Protein AF-A0A7S1PQV9-F1 (afdb_monomer)

Nearest PDB structures (foldseek):
  4cof-assembly1_E  TM=5.639E-01  e=8.996E+00  Homo sapiens

Solvent-accessible surface area (backbone atoms only — not comparable to full-atom values): 10850 Å² total; per-residue (Å²): 135,73,69,70,65,58,56,56,55,54,56,51,54,55,50,58,61,61,68,65,60,70,85,65,77,94,77,84,73,89,74,68,57,70,67,54,58,78,68,57,80,73,77,88,71,91,73,84,94,75,84,83,81,82,56,81,80,89,72,95,61,47,73,59,48,55,49,50,49,54,50,50,39,54,47,48,38,63,78,55,64,48,92,65,59,63,70,44,57,28,40,40,41,86,74,45,50,75,66,29,29,64,67,56,36,92,83,12,21,69,39,63,70,48,94,56,51,42,70,68,44,69,47,75,47,65,54,79,36,88,54,104,58,77,78,60,36,59,33,32,38,41,65,45,82,35,80,28,72,67,47,54,49,52,54,52,53,54,50,51,54,51,53,49,49,52,52,48,49,49,54,68,66,72,74,112

Structure (mmCIF, N/CA/C/O backbone):
data_AF-A0A7S1PQV9-F1
#
_entry.id   AF-A0A7S1PQV9-F1
#
loop_
_atom_site.group_PDB
_atom_site.id
_atom_site.type_symbol
_atom_site.label_atom_id
_atom_site.label_alt_id
_atom_site.label_comp_id
_atom_site.label_asym_id
_atom_site.label_entity_id
_atom_site.label_seq_id
_atom_site.pdbx_PDB_ins_code
_atom_site.Cartn_x
_atom_site.Cartn_y
_atom_site.Cartn_z
_atom_site.occupancy
_atom_site.B_iso_or_equiv
_atom_site.auth_seq_id
_atom_site.auth_comp_id
_atom_site.auth_asym_id
_atom_site.auth_atom_id
_atom_site.pdbx_PDB_model_num
ATOM 1 N N . MET A 1 1 ? -45.048 -11.861 36.824 1.00 49.72 1 MET A N 1
ATOM 2 C CA . MET A 1 1 ? -44.784 -12.258 35.421 1.00 49.72 1 MET A CA 1
ATOM 3 C C . MET A 1 1 ? -44.229 -11.138 34.495 1.00 49.72 1 MET A C 1
ATOM 5 O O . MET A 1 1 ? -44.436 -11.247 33.296 1.00 49.72 1 MET A O 1
ATOM 9 N N . PRO A 1 2 ? -43.464 -10.105 34.936 1.00 55.47 2 PRO A N 1
ATOM 10 C CA . PRO A 1 2 ? -42.903 -9.103 34.003 1.00 55.47 2 PRO A CA 1
ATOM 11 C C . PRO A 1 2 ? -41.515 -9.453 33.419 1.00 55.47 2 PRO A C 1
ATOM 13 O O . PRO A 1 2 ? -40.992 -8.710 32.594 1.00 55.47 2 PRO A O 1
ATOM 16 N N . VAL A 1 3 ? -40.899 -10.564 33.834 1.00 53.00 3 VAL A N 1
ATOM 17 C CA . VAL A 1 3 ? -39.484 -10.859 33.529 1.00 53.00 3 VAL A CA 1
ATOM 18 C C . VAL A 1 3 ? -39.271 -11.316 32.075 1.00 53.00 3 VAL A C 1
ATOM 20 O O . VAL A 1 3 ? -38.259 -10.974 31.473 1.00 53.00 3 VAL A O 1
ATOM 23 N N . LEU A 1 4 ? -40.249 -11.997 31.458 1.00 54.34 4 LEU A N 1
ATOM 24 C CA . LEU A 1 4 ? -40.125 -12.477 30.071 1.00 54.34 4 LEU A CA 1
ATOM 25 C C . LEU A 1 4 ? -40.164 -11.354 29.015 1.00 54.34 4 LEU A C 1
ATOM 27 O O . LEU A 1 4 ? -39.562 -11.495 27.957 1.00 54.34 4 LEU A O 1
ATOM 31 N N . SER A 1 5 ? -40.825 -10.225 29.297 1.00 57.25 5 SER A N 1
ATOM 32 C CA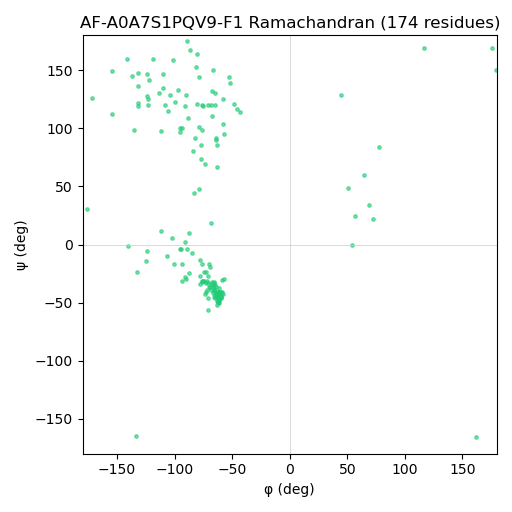 . SER A 1 5 ? -40.959 -9.115 28.334 1.00 57.25 5 SER A CA 1
ATOM 33 C C . SER A 1 5 ? -39.655 -8.314 28.171 1.00 57.25 5 SER A C 1
ATOM 35 O O . SER A 1 5 ? -39.329 -7.844 27.082 1.00 57.25 5 SER A O 1
ATOM 37 N N . ARG A 1 6 ? -38.839 -8.224 29.231 1.00 57.41 6 ARG A N 1
ATOM 38 C CA . ARG A 1 6 ? -37.575 -7.465 29.209 1.00 57.41 6 ARG A CA 1
ATOM 39 C C . ARG A 1 6 ? -36.445 -8.186 28.469 1.00 57.41 6 ARG A C 1
ATOM 41 O O . ARG A 1 6 ? -35.629 -7.531 27.825 1.00 57.41 6 ARG A O 1
ATOM 48 N N . ALA A 1 7 ? -36.428 -9.520 28.506 1.00 56.25 7 ALA A N 1
ATOM 49 C CA . ALA A 1 7 ? -35.435 -10.321 27.790 1.00 56.25 7 ALA A CA 1
ATOM 50 C C . ALA A 1 7 ? -35.578 -10.195 26.259 1.00 56.25 7 ALA A C 1
ATOM 52 O O . ALA A 1 7 ? -34.577 -10.080 25.552 1.00 56.25 7 ALA A O 1
ATOM 53 N N . ALA A 1 8 ? -36.814 -10.126 25.751 1.00 59.81 8 ALA A N 1
ATOM 54 C CA . ALA A 1 8 ? -37.084 -9.970 24.320 1.00 59.81 8 ALA A CA 1
ATOM 55 C C . ALA A 1 8 ? -36.631 -8.601 23.769 1.00 59.81 8 ALA A C 1
ATOM 57 O O . ALA A 1 8 ? -36.122 -8.523 22.652 1.00 59.81 8 ALA A O 1
ATOM 58 N N . ALA A 1 9 ? -36.736 -7.530 24.566 1.00 59.12 9 ALA A N 1
ATOM 59 C CA . ALA A 1 9 ? -36.300 -6.191 24.162 1.00 59.12 9 ALA A CA 1
ATOM 60 C C . ALA A 1 9 ? -34.766 -6.065 24.045 1.00 59.12 9 ALA A C 1
ATOM 62 O O . ALA A 1 9 ? -34.271 -5.412 23.126 1.00 59.12 9 ALA A O 1
ATOM 63 N N . CYS A 1 10 ? -34.000 -6.733 24.919 1.00 57.38 10 CYS A N 1
ATOM 64 C CA . CYS A 1 10 ? -32.533 -6.765 24.818 1.00 57.38 10 CYS A CA 1
ATOM 65 C C . CYS A 1 10 ? -32.052 -7.555 23.593 1.00 57.38 10 CYS A C 1
ATOM 67 O O . CYS A 1 10 ? -31.116 -7.134 22.916 1.00 57.38 10 CYS A O 1
ATOM 69 N N . LEU A 1 11 ? -32.716 -8.672 23.275 1.00 59.56 11 LEU A N 1
ATOM 70 C CA . LEU A 1 11 ? -32.408 -9.487 22.094 1.00 59.56 11 LEU A CA 1
ATOM 71 C C . LEU A 1 11 ? -32.693 -8.752 20.774 1.00 59.56 11 LEU A C 1
ATOM 73 O O . LEU A 1 11 ? -31.951 -8.938 19.808 1.00 59.56 11 LEU A O 1
ATOM 77 N N . ALA A 1 12 ? -33.710 -7.884 20.737 1.00 58.66 12 ALA A N 1
ATOM 78 C CA . ALA A 1 12 ? -34.003 -7.042 19.575 1.00 58.66 12 ALA A CA 1
ATOM 79 C C . ALA A 1 12 ? -32.963 -5.918 19.383 1.00 58.66 12 ALA A C 1
ATOM 81 O O . ALA A 1 12 ? -32.536 -5.659 18.258 1.00 58.66 12 ALA A O 1
ATOM 82 N N . ALA A 1 13 ? -32.485 -5.300 20.471 1.00 55.44 13 ALA A N 1
ATOM 83 C CA . ALA A 1 13 ? -31.419 -4.295 20.404 1.00 55.44 13 ALA A CA 1
ATOM 84 C C . ALA A 1 13 ? -30.072 -4.899 19.954 1.00 55.44 13 ALA A C 1
ATOM 86 O O . ALA A 1 13 ? -29.343 -4.275 19.181 1.00 55.44 13 ALA A O 1
ATOM 87 N N . LEU A 1 14 ? -29.778 -6.139 20.367 1.00 55.09 14 LEU A N 1
ATOM 88 C CA . LEU A 1 14 ? -28.586 -6.873 19.932 1.00 55.09 14 LEU A CA 1
ATOM 89 C C . LEU A 1 14 ? -28.617 -7.192 18.423 1.00 55.09 14 LEU A C 1
ATOM 91 O O . LEU A 1 14 ? -27.586 -7.123 17.758 1.00 55.09 14 LEU A O 1
ATOM 95 N N . HIS A 1 15 ? -29.801 -7.470 17.864 1.00 55.09 15 HIS A N 1
ATOM 96 C CA . HIS A 1 15 ? -29.969 -7.702 16.425 1.00 55.09 15 HIS A CA 1
ATOM 97 C C . HIS A 1 15 ? -29.847 -6.419 15.586 1.00 55.09 15 HIS A C 1
ATOM 99 O O . HIS A 1 15 ? -29.299 -6.474 14.488 1.00 55.09 15 HIS A O 1
ATOM 105 N N . CYS A 1 16 ? -30.264 -5.252 16.097 1.00 49.81 16 CYS A N 1
ATOM 106 C CA . CYS A 1 16 ? -30.041 -3.977 15.396 1.00 49.81 16 CYS A CA 1
ATOM 107 C C . CYS A 1 16 ? -28.558 -3.573 15.348 1.00 49.81 16 CYS A C 1
ATOM 109 O O . CYS A 1 16 ? -28.114 -3.015 14.348 1.00 49.81 16 CYS A O 1
ATOM 111 N N . ALA A 1 17 ? -27.773 -3.887 16.384 1.00 51.72 17 ALA A N 1
ATOM 112 C CA . ALA A 1 17 ? -26.328 -3.643 16.373 1.00 51.72 17 ALA A CA 1
ATOM 113 C C . ALA A 1 17 ? -25.573 -4.602 15.429 1.00 51.72 17 ALA A C 1
ATOM 115 O O . ALA A 1 17 ? -24.587 -4.203 14.816 1.00 51.72 17 ALA A O 1
ATOM 116 N N . ALA A 1 18 ? -26.062 -5.836 15.257 1.00 50.38 18 ALA A N 1
ATOM 117 C CA . ALA A 1 18 ? -25.509 -6.799 14.301 1.00 50.38 18 ALA A CA 1
ATOM 118 C C . ALA A 1 18 ? -25.863 -6.478 12.833 1.00 50.38 18 ALA A C 1
ATOM 120 O O . ALA A 1 18 ? -25.132 -6.867 11.925 1.00 50.38 18 ALA A O 1
ATOM 121 N N . ALA A 1 19 ? -26.950 -5.738 12.581 1.00 47.66 19 ALA A N 1
ATOM 122 C CA . ALA A 1 19 ? -27.318 -5.292 11.234 1.00 47.66 19 ALA A CA 1
ATOM 123 C C . ALA A 1 19 ? -26.454 -4.122 10.727 1.00 47.66 19 ALA A C 1
ATOM 125 O O . ALA A 1 19 ? -26.375 -3.904 9.519 1.00 47.66 19 ALA A O 1
ATOM 126 N N . LEU A 1 20 ? -25.733 -3.423 11.615 1.00 44.44 20 LEU A N 1
ATOM 127 C CA . LEU A 1 20 ? -24.646 -2.518 11.233 1.00 44.44 20 LEU A CA 1
ATOM 128 C C . LEU A 1 20 ? -23.337 -3.299 11.027 1.00 44.44 20 LEU A C 1
ATOM 130 O O . LEU A 1 20 ? -22.260 -2.891 11.463 1.00 44.44 20 LEU A O 1
ATOM 134 N N . HIS A 1 21 ? -23.416 -4.437 10.336 1.00 48.44 21 HIS A N 1
ATOM 135 C CA . HIS A 1 21 ? -22.262 -4.963 9.631 1.00 48.44 21 HIS A CA 1
ATOM 136 C C . HIS A 1 21 ? -21.906 -3.954 8.541 1.00 48.44 21 HIS A C 1
ATOM 138 O O . HIS A 1 21 ? -22.372 -4.023 7.406 1.00 48.44 21 HIS A O 1
ATOM 144 N N . VAL A 1 22 ? -21.039 -3.005 8.903 1.00 45.69 22 VAL A N 1
ATOM 145 C CA . VAL A 1 22 ? -20.074 -2.451 7.963 1.00 45.69 22 VAL A CA 1
ATOM 146 C C . VAL A 1 22 ? -19.535 -3.657 7.199 1.00 45.69 22 VAL A C 1
ATOM 148 O O . VAL A 1 22 ? -18.932 -4.545 7.805 1.00 45.69 22 VAL A O 1
ATOM 151 N N . GLN A 1 23 ? -19.813 -3.728 5.897 1.00 45.78 23 GLN A N 1
ATOM 152 C CA . GLN A 1 23 ? -19.164 -4.643 4.961 1.00 45.78 23 GLN A CA 1
ATOM 153 C C . GLN A 1 23 ? -17.668 -4.294 4.903 1.00 45.78 23 GLN A C 1
ATOM 155 O O . GLN A 1 23 ? -17.151 -3.818 3.899 1.00 45.78 23 GLN A O 1
ATOM 160 N N . VAL A 1 24 ? -16.946 -4.499 6.002 1.00 46.91 24 VAL A N 1
ATOM 161 C CA . VAL A 1 24 ? -15.508 -4.697 5.959 1.00 46.91 24 VAL A CA 1
ATOM 162 C C . VAL A 1 24 ? -15.371 -6.141 5.522 1.00 46.91 24 VAL A C 1
ATOM 164 O O . VAL A 1 24 ? -15.632 -7.050 6.305 1.00 46.91 24 VAL A O 1
ATOM 167 N N . ALA A 1 25 ? -15.070 -6.353 4.242 1.00 38.06 25 ALA A N 1
ATOM 168 C CA . ALA A 1 25 ? -14.805 -7.679 3.705 1.00 38.06 25 ALA A CA 1
ATOM 169 C C . ALA A 1 25 ? -13.842 -8.429 4.658 1.00 38.06 25 ALA A C 1
ATOM 171 O O . ALA A 1 25 ? -12.713 -7.966 4.854 1.00 38.06 25 ALA A O 1
ATOM 172 N N . PRO A 1 26 ? -14.259 -9.549 5.283 1.00 41.84 26 PRO A N 1
ATOM 173 C CA . PRO A 1 26 ? -13.488 -10.248 6.316 1.00 41.84 26 PRO A CA 1
ATOM 174 C C . PRO A 1 26 ? -12.370 -11.113 5.707 1.00 41.84 26 PRO A C 1
ATOM 176 O O . PRO A 1 26 ? -12.244 -12.292 6.020 1.00 41.84 26 PRO A O 1
ATOM 179 N N . GLY A 1 27 ? -11.584 -10.547 4.785 1.00 42.75 27 GLY A N 1
ATOM 180 C CA . GLY A 1 27 ? -10.716 -11.330 3.904 1.00 42.75 27 GLY A CA 1
ATOM 181 C C . GLY A 1 27 ? -9.230 -10.983 3.885 1.00 42.75 27 GLY A C 1
ATOM 182 O O . GLY A 1 27 ? -8.479 -11.781 3.340 1.00 42.75 27 GLY A O 1
ATOM 183 N N . MET A 1 28 ? -8.764 -9.841 4.418 1.00 45.97 28 MET A N 1
ATOM 184 C CA . MET A 1 28 ? -7.364 -9.432 4.159 1.00 45.97 28 MET A CA 1
ATOM 185 C C . MET A 1 28 ? -6.554 -8.811 5.308 1.00 45.97 28 MET A C 1
ATOM 187 O O . MET A 1 28 ? -5.381 -8.533 5.090 1.00 45.97 28 MET A O 1
ATOM 191 N N . PHE A 1 29 ? -7.084 -8.606 6.522 1.00 49.00 29 PHE A N 1
ATOM 192 C CA . PHE A 1 29 ? -6.347 -7.809 7.529 1.00 49.00 29 PHE A CA 1
ATOM 193 C C . PHE A 1 29 ? -6.044 -8.455 8.890 1.00 49.00 29 PHE A C 1
ATOM 195 O O . PHE A 1 29 ? -5.318 -7.851 9.677 1.00 49.00 29 PHE A O 1
ATOM 202 N N . THR A 1 30 ? -6.523 -9.661 9.208 1.00 46.38 30 THR A N 1
ATOM 203 C CA . THR A 1 30 ? -6.554 -10.111 10.619 1.00 46.38 30 THR A CA 1
ATOM 204 C C . THR A 1 30 ? -5.480 -11.101 11.068 1.00 46.38 30 THR A C 1
ATOM 206 O O . THR A 1 30 ? -5.536 -11.522 12.220 1.00 46.38 30 THR A O 1
ATOM 209 N N . SER A 1 31 ? -4.480 -11.471 10.258 1.00 47.09 31 SER A N 1
ATOM 210 C CA . SER A 1 31 ? -3.515 -12.498 10.716 1.00 47.09 31 SER A CA 1
ATOM 211 C C . SER A 1 31 ? -2.031 -12.192 10.519 1.00 47.09 31 SER A C 1
ATOM 213 O O . SER A 1 31 ? -1.233 -12.676 11.314 1.00 47.09 31 SER A O 1
ATOM 215 N N . GLU A 1 32 ? -1.626 -11.334 9.577 1.00 46.03 32 GLU A N 1
ATOM 216 C CA . GLU A 1 32 ? -0.192 -11.027 9.392 1.00 46.03 32 GLU A CA 1
ATOM 217 C C . GLU A 1 32 ? 0.272 -9.705 10.024 1.00 46.03 32 GLU A C 1
ATOM 219 O O . GLU A 1 32 ? 1.469 -9.515 10.263 1.00 46.03 32 GLU A O 1
ATOM 224 N N . LEU A 1 33 ? -0.646 -8.792 10.364 1.00 48.00 33 LEU A N 1
ATOM 225 C CA . LEU A 1 33 ? -0.262 -7.481 10.899 1.00 48.00 33 LEU A CA 1
ATOM 226 C C . LEU A 1 33 ? 0.155 -7.537 12.381 1.00 48.00 33 LEU A C 1
ATOM 228 O O . LEU A 1 33 ? 1.076 -6.833 12.795 1.00 48.00 33 LEU A O 1
ATOM 232 N N . ALA A 1 34 ? -0.472 -8.412 13.174 1.00 49.84 34 ALA A N 1
ATOM 233 C CA . ALA A 1 34 ? -0.168 -8.548 14.601 1.00 49.84 34 ALA A CA 1
ATOM 234 C C . ALA A 1 34 ? 1.237 -9.128 14.852 1.00 49.84 34 ALA A C 1
ATOM 236 O O . ALA A 1 34 ? 1.902 -8.741 15.813 1.00 49.84 34 ALA A O 1
ATOM 237 N N . LEU A 1 35 ? 1.725 -10.003 13.964 1.00 44.94 35 LEU A N 1
ATOM 238 C CA . LEU A 1 35 ? 3.039 -10.630 14.122 1.00 44.94 35 LEU A CA 1
ATOM 239 C C . LEU A 1 35 ? 4.197 -9.689 13.738 1.00 44.94 35 LEU A C 1
ATOM 241 O O . LEU A 1 35 ? 5.288 -9.797 14.295 1.00 44.94 35 LEU A O 1
ATOM 245 N N . ASN A 1 36 ? 3.965 -8.724 12.840 1.00 47.00 36 ASN A N 1
ATOM 246 C CA . ASN A 1 36 ? 5.002 -7.778 12.408 1.00 47.00 36 ASN A CA 1
ATOM 247 C C . ASN A 1 36 ? 5.109 -6.527 13.303 1.00 47.00 36 ASN A C 1
ATOM 249 O O . ASN A 1 36 ? 6.195 -5.956 13.423 1.00 47.00 36 ASN A O 1
ATOM 253 N N . LEU A 1 37 ? 4.038 -6.138 14.006 1.00 49.75 37 LEU A N 1
ATOM 254 C CA . LEU A 1 37 ? 4.071 -5.027 14.972 1.00 49.75 37 LEU A CA 1
ATOM 255 C C . LEU A 1 37 ? 4.861 -5.361 16.247 1.00 49.75 37 LEU A C 1
ATOM 257 O O . LEU A 1 37 ? 5.551 -4.495 16.775 1.00 49.75 37 LEU A O 1
ATOM 261 N N . ALA A 1 38 ? 4.851 -6.619 16.701 1.00 49.59 38 ALA A N 1
ATOM 262 C CA . ALA A 1 38 ? 5.602 -7.037 17.889 1.00 49.59 38 ALA A CA 1
ATOM 263 C C . ALA A 1 38 ? 7.132 -7.053 17.685 1.00 49.59 38 ALA A C 1
ATOM 265 O O . ALA A 1 38 ? 7.885 -7.073 18.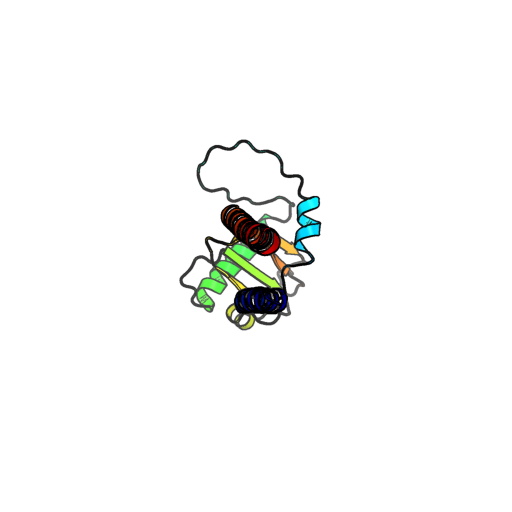659 1.00 49.59 38 ALA A O 1
ATOM 266 N N . LYS A 1 39 ? 7.611 -7.033 16.431 1.00 48.06 39 LYS A N 1
ATOM 267 C CA . LYS A 1 39 ? 9.049 -7.061 16.106 1.00 48.06 39 LYS A CA 1
ATOM 268 C C . LYS A 1 39 ? 9.600 -5.719 15.623 1.00 48.06 39 LYS A C 1
ATOM 270 O O . LYS A 1 39 ? 10.818 -5.547 15.552 1.00 48.06 39 LYS A O 1
ATOM 275 N N . ALA A 1 40 ? 8.733 -4.744 15.360 1.00 41.84 40 ALA A N 1
ATOM 276 C CA . ALA A 1 40 ? 9.136 -3.373 15.100 1.00 41.84 40 ALA A CA 1
ATOM 277 C C . ALA A 1 40 ? 9.492 -2.685 16.427 1.00 41.84 40 ALA A C 1
ATOM 279 O O . ALA A 1 40 ? 8.673 -2.017 17.052 1.00 41.84 40 ALA A O 1
ATOM 280 N N . LYS A 1 41 ? 10.744 -2.847 16.865 1.00 40.91 41 LYS A N 1
ATOM 281 C CA . LYS A 1 41 ? 11.375 -1.983 17.869 1.00 40.91 41 LYS A CA 1
ATOM 282 C C . LYS A 1 41 ? 11.317 -0.549 17.338 1.00 40.91 41 LYS A C 1
ATOM 284 O O . LYS A 1 41 ? 12.148 -0.169 16.521 1.00 40.91 41 LYS A O 1
ATOM 289 N N . VAL A 1 42 ? 10.301 0.210 17.743 1.00 44.69 42 VAL A N 1
ATOM 290 C CA . VAL A 1 42 ? 10.151 1.630 17.413 1.00 44.69 42 VAL A CA 1
ATOM 291 C C . VAL A 1 42 ? 11.279 2.373 18.134 1.00 44.69 42 VAL A C 1
ATOM 293 O O . VAL A 1 42 ? 11.274 2.404 19.367 1.00 44.69 42 VAL A O 1
ATOM 296 N N . PRO A 1 43 ? 12.286 2.932 17.438 1.00 43.97 43 PRO A N 1
ATOM 297 C CA . PRO A 1 43 ? 13.184 3.871 18.083 1.00 43.97 43 PRO A CA 1
ATOM 298 C C . PRO A 1 43 ? 12.344 5.094 18.455 1.00 43.97 43 PRO A C 1
ATOM 300 O O . PRO A 1 43 ? 11.712 5.708 17.598 1.00 43.97 43 PRO A O 1
ATOM 303 N N . ALA A 1 44 ? 12.291 5.410 19.744 1.00 43.19 44 ALA A N 1
ATOM 304 C CA . ALA A 1 44 ? 11.691 6.636 20.237 1.00 43.19 44 ALA A CA 1
ATOM 305 C C . ALA A 1 44 ? 12.501 7.823 19.697 1.00 43.19 44 ALA A C 1
ATOM 307 O O . ALA A 1 44 ? 13.508 8.218 20.278 1.00 43.19 44 ALA A O 1
ATOM 308 N N . SER A 1 45 ? 12.103 8.359 18.547 1.00 41.56 45 SER A N 1
ATOM 309 C CA . SER A 1 45 ? 12.628 9.616 18.030 1.00 41.56 45 SER A CA 1
ATOM 310 C C . SER A 1 45 ? 11.688 10.740 18.445 1.00 41.56 45 SER A C 1
ATOM 312 O O . SER A 1 45 ? 10.638 10.950 17.838 1.00 41.56 45 SER A O 1
ATOM 314 N N . THR A 1 46 ? 12.079 11.451 19.498 1.00 53.72 46 THR A N 1
ATOM 315 C CA . THR A 1 46 ? 11.647 12.819 19.793 1.00 53.72 46 THR A CA 1
ATOM 316 C C . THR A 1 46 ? 11.789 13.661 18.521 1.00 53.72 46 THR A C 1
ATOM 318 O O . THR A 1 46 ? 12.884 13.733 17.968 1.00 53.72 46 THR A O 1
ATOM 321 N N . GLY A 1 47 ? 10.706 14.262 18.021 1.00 43.41 47 GLY A N 1
ATOM 322 C CA . GLY A 1 47 ? 10.734 14.939 16.725 1.00 43.41 47 GLY A CA 1
ATOM 323 C C . GLY A 1 47 ? 9.689 16.035 16.581 1.00 43.41 47 GLY A C 1
ATOM 324 O O . GLY A 1 47 ? 8.495 15.766 16.492 1.00 43.41 47 GLY A O 1
ATOM 325 N N . ASN A 1 48 ? 10.191 17.267 16.514 1.00 44.59 48 ASN A N 1
ATOM 326 C CA . ASN A 1 48 ? 9.508 18.438 15.988 1.00 44.59 48 ASN A CA 1
ATOM 327 C C . ASN A 1 48 ? 8.969 18.172 14.575 1.00 44.59 48 ASN A C 1
ATOM 329 O O . ASN A 1 48 ? 9.606 17.513 13.755 1.00 44.59 48 ASN A O 1
ATOM 333 N N . ALA A 1 49 ? 7.804 18.744 14.288 1.00 49.84 49 ALA A N 1
ATOM 334 C CA . ALA A 1 49 ? 7.213 18.782 12.964 1.00 49.84 49 ALA A CA 1
ATOM 335 C C . ALA A 1 49 ? 8.034 19.674 12.022 1.00 49.84 49 ALA A C 1
ATOM 337 O O . ALA A 1 49 ? 8.160 20.871 12.269 1.00 49.84 49 ALA A O 1
ATOM 338 N N . SER A 1 50 ? 8.547 19.118 10.922 1.00 42.81 50 SER A N 1
ATOM 339 C CA . SER A 1 50 ? 8.615 19.786 9.610 1.00 42.81 50 SER A CA 1
ATOM 340 C C . SER A 1 50 ? 9.075 18.814 8.515 1.00 42.81 50 SER A C 1
ATOM 342 O O . SER A 1 50 ? 10.107 18.173 8.637 1.00 42.81 50 SER A O 1
ATOM 344 N N . ALA A 1 51 ? 8.254 18.742 7.464 1.00 42.19 51 ALA A N 1
ATOM 345 C CA . ALA A 1 51 ? 8.563 18.538 6.046 1.00 42.19 51 ALA A CA 1
ATOM 346 C C . ALA A 1 51 ? 9.584 17.466 5.587 1.00 42.19 51 ALA A C 1
ATOM 348 O O . ALA A 1 51 ? 10.762 17.483 5.911 1.00 42.19 51 ALA A O 1
ATOM 349 N N . ALA A 1 52 ? 9.109 16.656 4.632 1.00 42.38 52 ALA A N 1
ATOM 350 C CA . ALA A 1 52 ? 9.902 15.980 3.601 1.00 42.38 52 ALA A CA 1
ATOM 351 C C . ALA A 1 52 ? 10.924 14.938 4.083 1.00 42.38 52 ALA A C 1
ATOM 353 O O . ALA A 1 52 ? 12.104 14.993 3.756 1.00 42.38 52 ALA A O 1
ATOM 354 N N . ALA A 1 53 ? 10.446 13.900 4.765 1.00 38.94 53 ALA A N 1
ATOM 355 C CA . ALA A 1 53 ? 11.226 12.679 4.895 1.00 38.94 53 ALA A CA 1
ATOM 356 C C . ALA A 1 53 ? 11.031 11.818 3.631 1.00 38.94 53 ALA A C 1
ATOM 358 O O . ALA A 1 53 ? 10.100 11.016 3.541 1.00 38.94 53 ALA A O 1
ATOM 359 N N . MET A 1 54 ? 11.912 12.003 2.643 1.00 45.12 54 MET A N 1
ATOM 360 C CA . MET A 1 54 ? 12.273 10.926 1.720 1.00 45.12 54 MET A CA 1
ATOM 361 C C . MET A 1 54 ? 12.934 9.830 2.567 1.00 45.12 54 MET A C 1
ATOM 363 O O . MET A 1 54 ? 14.141 9.846 2.790 1.00 45.12 54 MET A O 1
ATOM 367 N N . VAL A 1 55 ? 12.135 8.933 3.148 1.00 42.50 55 VAL A N 1
ATOM 368 C CA . VAL A 1 55 ? 12.655 7.810 3.938 1.00 42.50 55 VAL A CA 1
ATOM 369 C C . VAL A 1 55 ? 13.015 6.687 2.974 1.00 42.50 55 VAL A C 1
ATOM 371 O O . VAL A 1 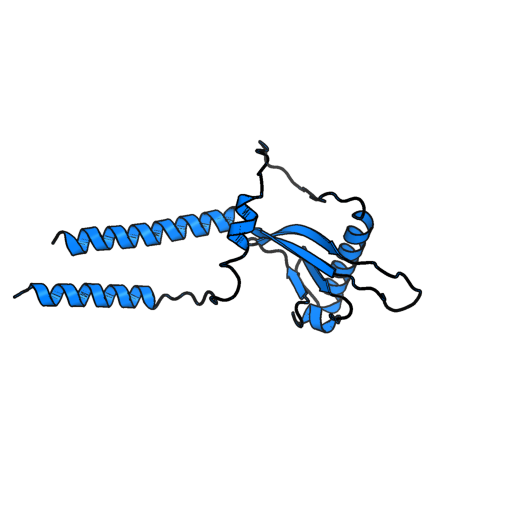55 ? 12.262 5.737 2.788 1.00 42.50 55 VAL A O 1
ATOM 374 N N . GLY A 1 56 ? 14.186 6.815 2.353 1.00 47.72 56 GLY A N 1
ATOM 375 C CA . GLY A 1 56 ? 14.925 5.663 1.853 1.00 47.72 56 GLY A CA 1
ATOM 376 C C . GLY A 1 56 ? 15.478 4.881 3.048 1.00 47.72 56 GLY A C 1
ATOM 377 O O . GLY A 1 56 ? 16.220 5.428 3.864 1.00 47.72 56 GLY A O 1
ATOM 378 N N . LYS A 1 57 ? 15.088 3.609 3.182 1.00 46.44 57 LYS A N 1
ATOM 379 C CA . LYS A 1 57 ? 15.733 2.622 4.067 1.00 46.44 57 LYS A CA 1
ATOM 380 C C . LYS A 1 57 ? 16.399 1.576 3.163 1.00 46.44 57 LYS A C 1
ATOM 382 O O . LYS A 1 57 ? 15.690 0.797 2.545 1.00 46.44 57 LYS A O 1
ATOM 387 N N . GLN A 1 58 ? 17.701 1.690 2.902 1.00 46.12 58 GLN A N 1
ATOM 388 C CA . GLN A 1 58 ? 18.838 1.120 3.647 1.00 46.12 58 GLN A CA 1
ATOM 389 C C . GLN A 1 58 ? 19.056 -0.379 3.367 1.00 46.12 58 GLN A C 1
ATOM 391 O O . GLN A 1 58 ? 18.628 -1.245 4.134 1.00 46.12 58 GLN A O 1
ATOM 396 N N . GLY A 1 59 ? 19.775 -0.657 2.275 1.00 42.72 59 GLY A N 1
ATOM 397 C CA . GLY A 1 59 ? 20.186 -1.996 1.869 1.00 42.72 59 GLY A CA 1
ATOM 398 C C . GLY A 1 59 ? 21.090 -2.099 0.630 1.00 42.72 59 GLY A C 1
ATOM 399 O O . GLY A 1 59 ? 20.994 -3.108 -0.053 1.00 42.72 59 GLY A O 1
ATOM 400 N N . SER A 1 60 ? 21.962 -1.130 0.310 1.00 44.56 60 SER A N 1
ATOM 401 C CA . SER A 1 60 ? 23.088 -1.223 -0.667 1.00 44.56 60 SER A CA 1
ATOM 402 C C . SER A 1 60 ? 22.777 -1.685 -2.113 1.00 44.56 60 SER A C 1
ATOM 404 O O . SER A 1 60 ? 23.677 -1.705 -2.949 1.00 44.56 60 SER A O 1
ATOM 406 N N . LYS A 1 61 ? 21.517 -1.989 -2.441 1.00 54.19 61 LYS A N 1
ATOM 407 C CA . LYS A 1 61 ? 20.951 -2.194 -3.790 1.00 54.19 61 LYS A CA 1
ATOM 408 C C . LYS A 1 61 ? 19.966 -1.069 -4.160 1.00 54.19 61 LYS A C 1
ATOM 410 O O . LYS A 1 61 ? 19.237 -1.172 -5.142 1.00 54.19 61 LYS A O 1
ATOM 415 N N . ASP A 1 62 ? 19.966 -0.005 -3.359 1.00 61.81 62 ASP A N 1
ATOM 416 C CA . ASP A 1 62 ? 18.872 0.960 -3.242 1.00 61.81 62 ASP A CA 1
ATOM 417 C C . ASP A 1 62 ? 18.740 1.840 -4.491 1.00 61.81 62 ASP A C 1
ATOM 419 O O . ASP A 1 62 ? 17.669 1.900 -5.077 1.00 61.81 62 ASP A O 1
ATOM 423 N N . GLY A 1 63 ? 19.839 2.390 -5.023 1.00 74.69 63 GLY A N 1
ATOM 424 C CA . GLY A 1 63 ? 19.752 3.344 -6.140 1.00 74.69 63 GLY A CA 1
ATOM 425 C C . GLY A 1 63 ? 19.074 2.797 -7.402 1.00 74.69 63 GLY A C 1
ATOM 426 O O . GLY A 1 63 ? 18.419 3.542 -8.128 1.00 74.69 63 GLY A O 1
ATOM 427 N N . PHE A 1 64 ? 19.181 1.489 -7.653 1.00 78.31 64 PHE A N 1
ATOM 428 C CA . PHE A 1 64 ? 18.477 0.869 -8.770 1.00 78.31 64 PHE A CA 1
ATOM 429 C C . PHE A 1 64 ? 16.972 0.733 -8.505 1.00 78.31 64 PHE A C 1
ATOM 431 O O . PHE A 1 64 ? 16.159 0.990 -9.389 1.00 78.31 64 PHE A O 1
ATOM 438 N N . CYS A 1 65 ? 16.593 0.325 -7.298 1.00 79.69 65 CYS A N 1
ATOM 439 C CA . CYS A 1 65 ? 15.193 0.135 -6.949 1.00 79.69 65 CYS A CA 1
ATOM 440 C C . CYS A 1 65 ? 14.455 1.474 -6.862 1.00 79.69 65 CYS A C 1
ATOM 442 O O . CYS A 1 65 ? 13.331 1.552 -7.350 1.00 79.69 65 CYS A O 1
ATOM 444 N N . ASP A 1 66 ? 15.111 2.527 -6.371 1.00 84.31 66 ASP A N 1
ATOM 445 C CA . ASP A 1 66 ? 14.605 3.903 -6.388 1.00 84.31 66 ASP A CA 1
ATOM 446 C C . ASP A 1 66 ? 14.335 4.375 -7.830 1.00 84.31 66 ASP A C 1
ATOM 448 O O . ASP A 1 66 ? 13.281 4.934 -8.143 1.00 84.31 66 ASP A O 1
ATOM 452 N N . MET A 1 67 ? 15.273 4.101 -8.746 1.00 84.44 67 MET A N 1
ATOM 453 C CA . MET A 1 67 ? 15.122 4.435 -10.164 1.00 84.44 67 MET A CA 1
ATOM 454 C C . MET A 1 67 ? 13.996 3.629 -10.824 1.00 84.44 67 MET A C 1
ATOM 456 O O . MET A 1 67 ? 13.188 4.191 -11.567 1.00 84.44 67 MET A O 1
ATOM 460 N N . ALA A 1 68 ? 13.932 2.322 -10.560 1.00 85.12 68 ALA A N 1
ATOM 461 C CA . ALA A 1 68 ? 12.899 1.444 -11.095 1.00 85.12 68 ALA A CA 1
ATOM 462 C C . ALA 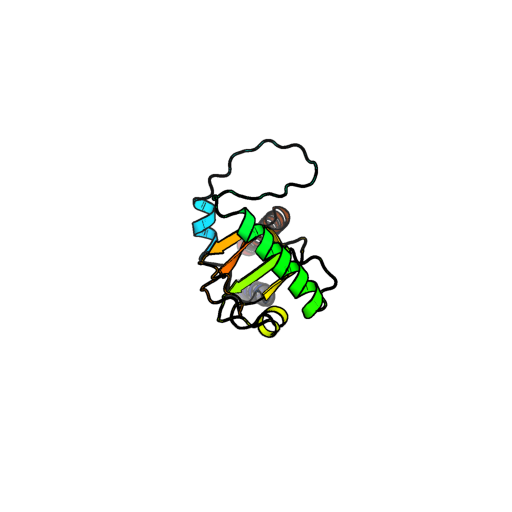A 1 68 ? 11.512 1.852 -10.590 1.00 85.12 68 ALA A C 1
ATOM 464 O O . ALA A 1 68 ? 10.570 1.920 -11.378 1.00 85.12 68 ALA A O 1
ATOM 465 N N . GLU A 1 69 ? 11.385 2.169 -9.304 1.00 86.75 69 GLU A N 1
ATOM 466 C CA . GLU A 1 69 ? 10.139 2.660 -8.727 1.00 86.75 69 GLU A CA 1
ATOM 467 C C . GLU A 1 69 ? 9.718 3.980 -9.385 1.00 86.75 69 GLU A C 1
ATOM 469 O O . GLU A 1 69 ? 8.585 4.085 -9.858 1.00 86.75 69 GLU A O 1
ATOM 474 N N . GLY A 1 70 ? 10.628 4.953 -9.506 1.00 88.56 70 GLY A N 1
ATOM 475 C CA . GLY A 1 70 ? 10.344 6.228 -10.171 1.00 88.56 70 GLY A CA 1
ATOM 476 C C . GLY A 1 70 ? 9.902 6.056 -11.628 1.00 88.56 70 GLY A C 1
ATOM 477 O O . GLY A 1 70 ? 8.942 6.694 -12.070 1.00 88.56 70 GLY A O 1
ATOM 478 N N . PHE A 1 71 ? 10.546 5.143 -12.361 1.00 89.69 71 PHE A N 1
ATOM 479 C CA . PHE A 1 71 ? 10.153 4.791 -13.726 1.00 89.69 71 PHE A CA 1
ATOM 480 C C . PHE A 1 71 ? 8.744 4.189 -13.777 1.00 89.69 71 PHE A C 1
ATOM 482 O O . PHE A 1 71 ? 7.911 4.640 -14.565 1.00 89.69 71 PHE A O 1
ATOM 489 N N . TRP A 1 72 ? 8.449 3.207 -12.922 1.00 90.44 72 TRP A N 1
ATOM 490 C CA . TRP A 1 72 ? 7.137 2.558 -12.886 1.00 90.44 72 TRP A CA 1
ATOM 491 C C . TRP A 1 72 ? 6.028 3.510 -12.442 1.00 90.44 72 TRP A C 1
ATOM 493 O O . TRP A 1 72 ? 4.956 3.499 -13.040 1.00 90.44 72 TRP A O 1
ATOM 503 N N . GLN A 1 73 ? 6.278 4.380 -11.464 1.00 92.31 73 GLN A N 1
ATOM 504 C CA . GLN A 1 73 ? 5.326 5.416 -11.058 1.00 92.31 73 GLN A CA 1
ATOM 505 C C . GLN A 1 73 ? 5.002 6.366 -12.221 1.00 92.31 73 GLN A C 1
ATOM 507 O O . GLN A 1 73 ? 3.828 6.655 -12.467 1.00 92.31 73 GLN A O 1
ATOM 512 N N . ALA A 1 74 ? 6.016 6.822 -12.966 1.00 91.25 74 ALA A N 1
ATOM 513 C CA . ALA A 1 74 ? 5.821 7.685 -14.131 1.00 91.25 74 ALA A CA 1
ATOM 514 C C . ALA A 1 74 ? 5.066 6.964 -15.258 1.00 91.25 74 ALA A C 1
ATOM 516 O O . ALA A 1 74 ? 4.128 7.525 -15.831 1.00 91.25 74 ALA A O 1
ATOM 517 N N . LYS A 1 75 ? 5.431 5.706 -15.530 1.00 90.50 75 LYS A N 1
ATOM 518 C CA . LYS A 1 75 ? 4.788 4.872 -16.547 1.00 90.50 75 LYS A CA 1
ATOM 519 C C . LYS A 1 75 ? 3.317 4.618 -16.227 1.00 90.50 75 LYS A C 1
ATOM 521 O O . LYS A 1 75 ? 2.467 4.904 -17.056 1.00 90.50 75 LYS A O 1
ATOM 526 N N . VAL A 1 76 ? 2.999 4.195 -15.005 1.00 93.62 76 VAL A N 1
ATOM 527 C CA . VAL A 1 76 ? 1.613 3.997 -14.542 1.00 93.62 76 VAL A CA 1
ATOM 528 C C . VAL A 1 76 ? 0.810 5.291 -14.615 1.00 93.62 76 VAL A C 1
ATOM 530 O O . VAL A 1 76 ? -0.343 5.277 -15.037 1.00 93.62 76 VAL A O 1
ATOM 533 N N . LYS A 1 77 ? 1.405 6.427 -14.237 1.00 94.12 77 LYS A N 1
ATOM 534 C CA . LYS A 1 77 ? 0.716 7.719 -14.313 1.00 94.12 77 LYS A CA 1
ATOM 535 C C . LYS A 1 77 ? 0.323 8.070 -15.752 1.00 94.12 77 LYS A C 1
ATOM 537 O O . LYS A 1 77 ? -0.784 8.560 -15.968 1.00 94.12 77 LYS A O 1
ATOM 542 N N . SER A 1 78 ? 1.212 7.796 -16.706 1.00 93.31 78 SER A N 1
ATOM 543 C CA . SER A 1 78 ? 0.979 8.010 -18.135 1.00 93.31 78 SER A CA 1
ATOM 544 C C . SER A 1 78 ? -0.028 7.006 -18.707 1.00 93.31 78 SER A C 1
ATOM 546 O O . SER A 1 78 ? -1.061 7.405 -19.246 1.00 93.31 78 SER A O 1
ATOM 548 N N . ASP A 1 79 ? 0.241 5.712 -18.549 1.00 93.44 79 ASP A N 1
ATOM 549 C CA . ASP A 1 79 ? -0.494 4.629 -19.210 1.00 93.44 79 ASP A CA 1
ATOM 550 C C . ASP A 1 79 ? -1.894 4.448 -18.607 1.00 93.44 79 ASP A C 1
ATOM 552 O O . ASP A 1 79 ? -2.877 4.300 -19.335 1.00 93.44 79 ASP A O 1
ATOM 556 N N . CYS A 1 80 ? -2.016 4.542 -17.279 1.00 93.25 80 CYS A N 1
ATOM 557 C CA . CYS A 1 80 ? -3.287 4.366 -16.575 1.00 93.25 80 CYS A CA 1
ATOM 558 C C . CYS A 1 80 ? -4.072 5.680 -16.387 1.00 93.25 80 CYS A C 1
ATOM 560 O O . CYS A 1 80 ? -5.135 5.658 -15.769 1.00 93.25 80 CYS A O 1
ATOM 562 N N . LYS A 1 81 ? -3.573 6.822 -16.895 1.00 94.31 81 LYS A N 1
ATOM 563 C CA . LYS A 1 81 ? -4.214 8.155 -16.804 1.00 94.31 81 LYS A CA 1
ATOM 564 C C . LYS A 1 81 ? -4.639 8.539 -15.381 1.00 94.31 81 LYS A C 1
ATOM 566 O O . LYS A 1 81 ? -5.765 8.967 -15.134 1.00 94.31 81 LYS A O 1
ATOM 571 N N . VAL A 1 82 ? -3.728 8.368 -14.429 1.00 92.50 82 VAL A N 1
ATOM 572 C CA . VAL A 1 82 ? -4.002 8.624 -13.010 1.00 92.50 82 VAL A CA 1
ATOM 573 C C . VAL A 1 82 ? -3.893 10.121 -12.716 1.00 92.50 82 VAL A C 1
ATOM 575 O O . VAL A 1 82 ? -2.827 10.711 -12.889 1.00 92.50 82 VAL A O 1
ATOM 578 N N . GLU A 1 83 ? -4.975 10.737 -12.233 1.00 89.62 83 GLU A N 1
ATOM 579 C CA . GLU A 1 83 ? -4.995 12.171 -11.888 1.00 89.62 83 GLU A CA 1
ATOM 580 C C . GLU A 1 83 ? -4.206 12.485 -10.597 1.00 89.62 83 GLU A C 1
ATOM 582 O O . GLU A 1 83 ? -3.707 13.595 -10.414 1.00 89.62 83 GLU A O 1
ATOM 587 N N . GLY A 1 84 ? -4.039 11.495 -9.714 1.00 88.25 84 GLY A N 1
ATOM 588 C CA . GLY A 1 84 ? -3.335 11.617 -8.437 1.00 88.25 84 GLY A CA 1
ATOM 589 C C . GLY A 1 84 ? -1.828 11.331 -8.478 1.00 88.25 84 GLY A C 1
ATOM 590 O O . GLY A 1 84 ? -1.247 10.901 -9.479 1.00 88.25 84 GLY A O 1
ATOM 591 N N . LYS A 1 85 ? -1.169 11.542 -7.331 1.00 89.06 85 LYS A N 1
ATOM 592 C CA . LYS A 1 85 ? 0.201 11.064 -7.111 1.00 89.06 85 LYS A CA 1
ATOM 593 C C . LYS A 1 85 ? 0.156 9.559 -6.845 1.00 89.06 85 LYS A C 1
ATOM 595 O O . LYS A 1 85 ? -0.469 9.123 -5.883 1.00 89.06 85 LYS A O 1
ATOM 600 N N . VAL A 1 86 ? 0.828 8.778 -7.685 1.00 91.00 86 VAL A N 1
ATOM 601 C CA . VAL A 1 86 ? 1.072 7.357 -7.423 1.00 91.00 86 VAL A CA 1
ATOM 602 C C . VAL A 1 86 ? 2.167 7.269 -6.366 1.00 91.00 86 VAL A C 1
ATOM 604 O O . VAL A 1 86 ? 3.259 7.794 -6.5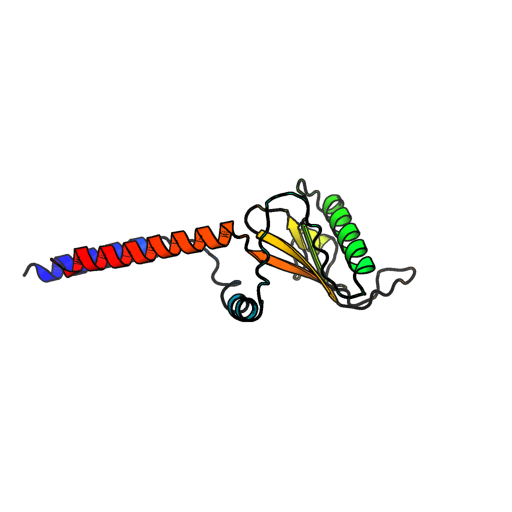69 1.00 91.00 86 VAL A O 1
ATOM 607 N N . THR A 1 87 ? 1.855 6.669 -5.221 1.00 89.12 87 THR A N 1
ATOM 608 C CA . THR A 1 87 ? 2.780 6.592 -4.081 1.00 89.12 87 THR A CA 1
ATOM 609 C C . THR A 1 87 ? 3.585 5.306 -4.098 1.00 89.12 87 THR A C 1
ATOM 611 O O . THR A 1 87 ? 4.716 5.303 -3.633 1.00 89.12 87 THR A O 1
ATOM 614 N N . CYS A 1 88 ? 3.015 4.216 -4.610 1.00 89.06 88 CYS A N 1
ATOM 615 C CA . CYS A 1 88 ? 3.735 2.959 -4.748 1.00 89.06 88 CYS A CA 1
ATOM 616 C C . CYS A 1 88 ? 3.143 2.112 -5.876 1.00 89.06 88 CYS A C 1
ATOM 618 O O . CYS A 1 88 ? 1.939 2.171 -6.143 1.00 89.06 88 CYS A O 1
ATOM 620 N N . VAL A 1 89 ? 3.992 1.321 -6.527 1.00 91.38 89 VAL A N 1
ATOM 621 C CA . VAL A 1 89 ? 3.619 0.388 -7.593 1.00 91.38 89 VAL A CA 1
ATOM 622 C C . VAL A 1 89 ? 4.084 -1.003 -7.183 1.00 91.38 89 VAL A C 1
ATOM 624 O O . VAL A 1 89 ? 5.255 -1.195 -6.863 1.00 91.38 89 VAL A O 1
ATOM 627 N N . TYR A 1 90 ? 3.165 -1.965 -7.176 1.00 91.56 90 TYR A N 1
ATOM 628 C CA . TYR A 1 90 ? 3.457 -3.360 -6.880 1.00 91.56 90 TYR A CA 1
ATOM 629 C C . TYR A 1 90 ? 3.413 -4.160 -8.181 1.00 91.56 90 TYR A C 1
ATOM 631 O O . TYR A 1 90 ? 2.381 -4.261 -8.846 1.00 91.56 90 TYR A O 1
ATOM 639 N N . VAL A 1 91 ? 4.567 -4.692 -8.574 1.00 91.31 91 VAL A N 1
ATOM 640 C CA . VAL A 1 91 ? 4.748 -5.425 -9.833 1.00 91.31 91 VAL A CA 1
ATOM 641 C C . VAL A 1 91 ? 5.592 -6.660 -9.609 1.00 91.31 91 VAL A C 1
ATOM 643 O O . VAL A 1 91 ? 6.527 -6.659 -8.811 1.00 91.31 91 VAL A O 1
ATOM 646 N N . LYS A 1 92 ? 5.267 -7.710 -10.353 1.00 90.00 92 LYS A N 1
ATOM 647 C CA . LYS A 1 92 ? 5.922 -9.009 -10.325 1.00 90.00 92 LYS A CA 1
ATOM 648 C C . LYS A 1 92 ? 6.144 -9.481 -11.757 1.00 90.00 92 LYS A C 1
ATOM 650 O O . LYS A 1 92 ? 5.240 -10.013 -12.395 1.00 90.00 92 LYS A O 1
ATOM 655 N N . PHE A 1 93 ? 7.349 -9.291 -12.269 1.00 85.06 93 PHE A N 1
ATOM 656 C CA . PHE A 1 93 ? 7.737 -9.820 -13.572 1.00 85.06 93 PHE A CA 1
ATOM 657 C C . PHE A 1 93 ? 8.074 -11.310 -13.469 1.00 85.06 93 PHE A C 1
ATOM 659 O O . PHE A 1 93 ? 8.603 -11.736 -12.439 1.00 85.06 93 PHE A O 1
ATOM 666 N N . PRO A 1 94 ? 7.746 -12.113 -14.499 1.00 85.81 94 PRO A N 1
ATOM 667 C CA . PRO A 1 94 ? 7.079 -11.753 -15.765 1.00 85.81 94 PRO A CA 1
ATOM 668 C C . PRO A 1 94 ? 5.533 -11.792 -15.716 1.00 85.81 94 PRO A C 1
ATOM 670 O O . PRO A 1 94 ? 4.881 -11.735 -16.750 1.00 85.81 94 PRO A O 1
ATOM 673 N N . GLN A 1 95 ? 4.925 -11.933 -14.535 1.00 87.12 95 GLN A N 1
ATOM 674 C CA . GLN A 1 95 ? 3.483 -12.190 -14.377 1.00 87.12 95 GLN A CA 1
ATOM 675 C C . GLN A 1 95 ? 2.585 -10.953 -14.555 1.00 87.12 95 GLN A C 1
ATOM 677 O O . GLN A 1 95 ? 1.374 -11.109 -14.680 1.00 87.12 95 GLN A O 1
ATOM 682 N N . CYS A 1 96 ? 3.157 -9.747 -14.552 1.00 88.88 96 CYS A N 1
ATOM 683 C CA . CYS A 1 96 ? 2.424 -8.488 -14.657 1.00 88.88 96 CYS A CA 1
ATOM 684 C C . CYS A 1 96 ? 2.625 -7.822 -16.020 1.00 88.88 96 CYS A C 1
ATOM 686 O O . CYS A 1 96 ? 3.746 -7.435 -16.356 1.00 88.88 96 CYS A O 1
ATOM 688 N N . SER A 1 97 ? 1.533 -7.613 -16.755 1.00 89.75 97 SER A N 1
ATOM 689 C CA . SER A 1 97 ? 1.487 -6.702 -17.907 1.00 89.75 97 SER A CA 1
ATOM 690 C C . SER A 1 97 ? 1.179 -5.260 -17.474 1.00 89.75 97 SER A C 1
ATOM 692 O O . SER A 1 97 ? 0.763 -5.017 -16.339 1.00 89.75 97 SER A O 1
ATOM 694 N N . ALA A 1 98 ? 1.366 -4.282 -18.368 1.00 87.62 98 ALA A N 1
ATOM 695 C CA . ALA A 1 98 ? 0.995 -2.890 -18.090 1.00 87.62 98 ALA A CA 1
ATOM 696 C C . ALA A 1 98 ? -0.517 -2.754 -17.831 1.00 87.62 98 ALA A C 1
ATOM 698 O O . ALA A 1 98 ? -0.943 -2.034 -16.926 1.00 87.62 98 ALA A O 1
ATOM 699 N N . GLU A 1 99 ? -1.320 -3.516 -18.571 1.00 91.62 99 GLU A N 1
ATOM 700 C CA . GLU A 1 99 ? -2.770 -3.574 -18.435 1.00 91.62 99 GLU A CA 1
ATOM 701 C C . GLU A 1 99 ? -3.186 -4.158 -17.081 1.00 91.62 99 GLU A C 1
ATOM 703 O O . GLU A 1 99 ? -4.096 -3.626 -16.439 1.00 91.62 99 GLU A O 1
ATOM 708 N N . ASP A 1 100 ? -2.498 -5.203 -16.610 1.00 92.88 100 ASP A N 1
ATOM 709 C CA . ASP A 1 100 ? -2.763 -5.794 -15.295 1.00 92.88 100 ASP A CA 1
ATOM 710 C C . ASP A 1 100 ? -2.473 -4.810 -14.163 1.00 92.88 100 ASP A C 1
ATOM 712 O O . ASP A 1 100 ? -3.217 -4.773 -13.184 1.00 92.88 100 ASP A O 1
ATOM 716 N N . ILE A 1 101 ? -1.438 -3.976 -14.307 1.00 93.19 101 ILE A N 1
ATOM 717 C CA . ILE A 1 101 ? -1.123 -2.929 -13.329 1.00 93.19 101 ILE A CA 1
ATOM 718 C C . ILE A 1 101 ? -2.246 -1.888 -13.292 1.00 93.19 101 ILE A C 1
ATOM 720 O O . ILE A 1 101 ? -2.715 -1.524 -12.214 1.00 93.19 101 ILE A O 1
ATOM 724 N N . CYS A 1 102 ? -2.721 -1.429 -14.451 1.00 93.62 102 CYS A N 1
ATOM 725 C CA . CYS A 1 102 ? -3.810 -0.453 -14.492 1.00 93.62 102 CYS A CA 1
ATOM 726 C C . CYS A 1 102 ? -5.134 -1.019 -13.956 1.00 93.62 102 CYS A C 1
ATOM 728 O O . CYS A 1 102 ? -5.932 -0.280 -13.382 1.00 93.62 102 CYS A O 1
ATOM 730 N N . GLN A 1 103 ? -5.376 -2.319 -14.141 1.00 94.44 103 GLN A N 1
ATOM 731 C CA . GLN A 1 103 ? -6.623 -2.977 -13.743 1.00 94.44 103 GLN A CA 1
ATOM 732 C C . GLN A 1 103 ? -6.561 -3.657 -12.368 1.00 94.44 103 GLN A C 1
ATOM 734 O O . GLN A 1 103 ? -7.582 -4.178 -11.917 1.00 94.44 103 GLN A O 1
ATOM 739 N N . GLY A 1 104 ? -5.406 -3.673 -11.698 1.00 91.69 104 GLY A N 1
ATOM 740 C CA . GLY A 1 104 ? -5.256 -4.326 -10.397 1.00 91.69 104 GLY A CA 1
ATOM 741 C C . GLY A 1 104 ? -5.351 -5.858 -10.458 1.00 91.69 104 GLY A C 1
ATOM 742 O O . GLY A 1 104 ? -5.936 -6.471 -9.562 1.00 91.69 104 GLY A O 1
ATOM 743 N N . ARG A 1 105 ? -4.878 -6.494 -11.537 1.00 92.00 105 ARG A N 1
ATOM 744 C CA . ARG A 1 105 ? -5.020 -7.945 -11.779 1.00 92.00 105 ARG A CA 1
ATOM 745 C C . ARG A 1 105 ? -3.742 -8.706 -11.450 1.00 92.00 105 ARG A C 1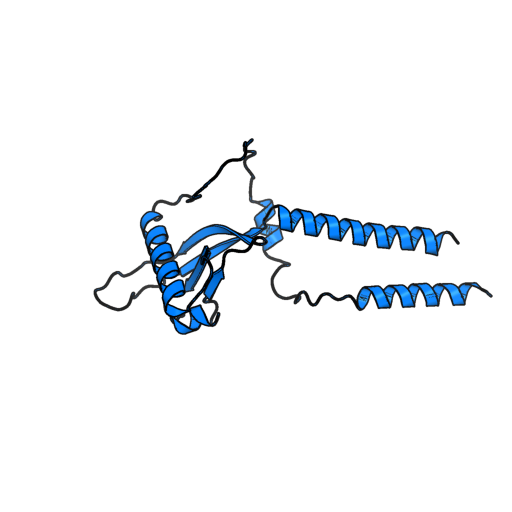
ATOM 747 O O . ARG A 1 105 ? -2.667 -8.131 -11.397 1.00 92.00 105 ARG A O 1
ATOM 754 N N . ASN A 1 106 ? -3.861 -10.015 -11.213 1.00 89.31 106 ASN A N 1
ATOM 755 C CA . ASN A 1 106 ? -2.725 -10.925 -10.982 1.00 89.31 106 ASN A CA 1
ATOM 756 C C . ASN A 1 106 ? -1.792 -10.522 -9.818 1.00 89.31 106 ASN A C 1
ATOM 758 O O . ASN A 1 106 ? -0.627 -10.911 -9.785 1.00 89.31 106 ASN A O 1
ATOM 762 N N . GLY A 1 107 ? -2.301 -9.755 -8.844 1.00 87.88 107 GLY A N 1
ATOM 763 C CA . GLY A 1 107 ? -1.483 -9.217 -7.753 1.00 87.88 107 GLY A CA 1
ATOM 764 C C . GLY A 1 107 ? -0.538 -8.096 -8.197 1.00 87.88 107 GLY A C 1
ATOM 765 O O . GLY A 1 107 ? 0.461 -7.856 -7.526 1.00 87.88 107 GLY A O 1
ATOM 766 N N . CYS A 1 108 ? -0.847 -7.438 -9.313 1.00 92.44 108 CYS A N 1
ATOM 767 C CA . CYS A 1 108 ? -0.150 -6.293 -9.884 1.00 92.44 108 CYS A CA 1
ATOM 768 C C . CYS A 1 108 ? -1.029 -5.057 -9.751 1.00 92.44 108 CYS A C 1
ATOM 770 O O . CYS A 1 108 ? -2.252 -5.154 -9.844 1.00 92.44 108 CYS A O 1
ATOM 772 N N . GLY A 1 109 ? -0.424 -3.893 -9.562 1.00 94.25 109 GLY A N 1
ATOM 773 C CA . GLY A 1 109 ? -1.185 -2.661 -9.479 1.00 94.25 109 GLY A CA 1
ATOM 774 C C . GLY A 1 109 ? -0.425 -1.520 -8.845 1.00 94.25 109 GLY A C 1
ATOM 775 O O . GLY A 1 109 ? 0.797 -1.540 -8.699 1.00 94.25 109 GLY A O 1
ATOM 776 N N . TYR A 1 110 ? -1.166 -0.485 -8.488 1.00 93.25 110 TYR A N 1
ATOM 777 C CA . TYR A 1 110 ? -0.604 0.725 -7.920 1.00 93.25 110 TYR A CA 1
ATOM 778 C C . TYR A 1 110 ? -1.501 1.273 -6.823 1.00 93.25 110 TYR A C 1
ATOM 780 O O . TYR A 1 110 ? -2.689 0.954 -6.735 1.00 93.25 110 TYR A O 1
ATOM 788 N N . VAL A 1 111 ? -0.913 2.105 -5.970 1.00 90.00 111 VAL A N 1
ATOM 789 C CA . VAL A 1 111 ? -1.634 2.794 -4.907 1.00 90.00 111 VAL A CA 1
ATOM 790 C C . VAL A 1 111 ? -1.418 4.291 -5.044 1.00 90.00 111 VAL A C 1
ATOM 792 O O . VAL A 1 111 ? -0.288 4.772 -5.144 1.00 90.00 111 VAL A O 1
ATOM 795 N N . GLN A 1 112 ? -2.525 5.027 -5.065 1.00 91.19 112 GLN A N 1
ATOM 796 C CA . GLN A 1 112 ? -2.518 6.486 -5.055 1.00 91.19 112 GLN A CA 1
ATOM 797 C C . GLN A 1 112 ? -2.334 7.010 -3.633 1.00 91.19 112 GLN A C 1
ATOM 799 O O . GLN A 1 112 ? -2.709 6.342 -2.665 1.00 91.19 112 GLN A O 1
ATOM 804 N N . ASP A 1 113 ? -1.769 8.209 -3.506 1.00 86.00 113 ASP A N 1
ATOM 805 C CA . ASP A 1 113 ? -1.636 8.858 -2.207 1.00 86.00 113 ASP A CA 1
ATOM 806 C C . ASP A 1 113 ? -3.013 9.020 -1.560 1.00 86.00 113 ASP A C 1
ATOM 808 O O . ASP A 1 113 ? -3.942 9.572 -2.150 1.00 86.00 113 ASP A O 1
ATOM 812 N N . ASN A 1 114 ? -3.138 8.512 -0.338 1.00 81.69 114 ASN A N 1
ATOM 813 C CA . ASN A 1 114 ? -4.347 8.615 0.457 1.00 81.69 114 ASN A CA 1
ATOM 814 C C . ASN A 1 114 ? -3.976 9.093 1.868 1.00 81.69 114 ASN A C 1
ATOM 816 O O . ASN A 1 114 ? -2.914 8.774 2.403 1.00 81.69 114 ASN A O 1
ATOM 820 N N . ASN A 1 115 ? -4.871 9.847 2.500 1.00 78.94 115 ASN A N 1
ATOM 821 C CA . ASN A 1 115 ? -4.703 10.333 3.867 1.00 78.94 115 ASN A CA 1
ATOM 822 C C . ASN A 1 115 ? -4.776 9.206 4.915 1.00 78.94 115 ASN A C 1
ATOM 824 O O . ASN A 1 115 ? -4.291 9.370 6.035 1.00 78.94 115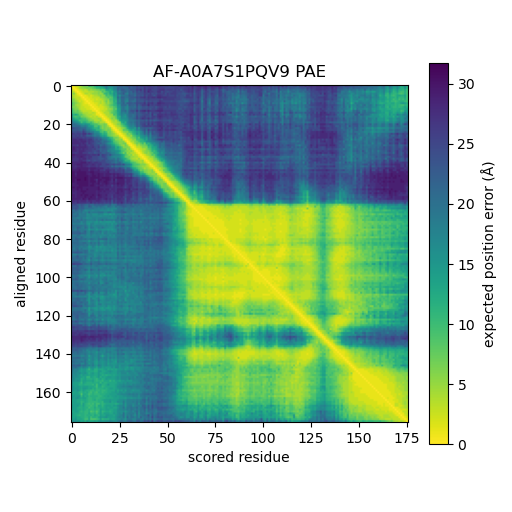 ASN A O 1
ATOM 828 N N . PHE A 1 116 ? -5.348 8.050 4.563 1.00 71.44 116 PHE A N 1
ATOM 829 C CA . PHE A 1 116 ? -5.536 6.928 5.490 1.00 71.44 116 PHE A CA 1
ATOM 830 C C . PHE A 1 116 ? -4.383 5.916 5.509 1.00 71.44 116 PHE A C 1
ATOM 832 O O . PHE A 1 116 ? -4.144 5.292 6.541 1.00 71.44 116 PHE A O 1
ATOM 839 N N . VAL A 1 117 ? -3.646 5.759 4.406 1.00 74.31 117 VAL A N 1
ATOM 840 C CA . VAL A 1 117 ? -2.561 4.773 4.282 1.00 74.31 117 VAL A CA 1
ATOM 841 C C . VAL A 1 117 ? -1.340 5.464 3.697 1.00 74.31 117 VAL A C 1
ATOM 843 O O . VAL A 1 117 ? -1.408 6.018 2.601 1.00 74.31 117 VAL A O 1
ATOM 846 N N . LYS A 1 118 ? -0.222 5.434 4.428 1.00 79.50 118 LYS A N 1
ATOM 847 C CA . LYS A 1 118 ? 1.059 5.963 3.951 1.00 79.50 118 LYS A CA 1
ATOM 848 C C . LYS A 1 118 ? 2.003 4.796 3.710 1.00 79.50 118 LYS A C 1
ATOM 850 O O . LYS A 1 118 ? 2.120 3.894 4.530 1.00 79.50 118 LYS A O 1
ATOM 855 N N . PHE A 1 119 ? 2.693 4.815 2.582 1.00 79.31 119 PHE A N 1
ATOM 856 C CA . PHE A 1 119 ? 3.742 3.844 2.305 1.00 79.31 119 PHE A CA 1
ATOM 857 C C . PHE A 1 119 ? 5.050 4.430 2.811 1.00 79.31 119 PHE A C 1
ATOM 859 O O . PHE A 1 119 ? 5.439 5.527 2.416 1.00 79.31 119 PHE A O 1
ATOM 866 N N . THR A 1 120 ? 5.675 3.739 3.759 1.00 73.38 120 THR A N 1
ATOM 867 C CA . THR A 1 120 ? 6.921 4.187 4.403 1.00 73.38 120 THR A CA 1
ATOM 868 C C . THR A 1 120 ? 8.159 3.609 3.735 1.00 73.38 120 THR A C 1
ATOM 870 O O . THR A 1 120 ? 9.274 3.952 4.118 1.00 73.38 120 THR A O 1
ATOM 873 N N . GLY A 1 121 ? 7.965 2.740 2.746 1.00 77.31 121 GLY A N 1
ATOM 874 C CA . GLY A 1 121 ? 9.030 2.199 1.929 1.00 77.31 121 GLY A CA 1
ATOM 875 C C . GLY A 1 121 ? 8.529 1.156 0.944 1.00 77.31 121 GLY A C 1
ATOM 876 O O . GLY A 1 121 ? 7.398 0.659 1.016 1.00 77.31 121 GLY A O 1
ATOM 877 N N . TYR A 1 122 ? 9.425 0.808 0.040 1.00 80.75 122 TYR A N 1
ATOM 878 C CA . TYR A 1 122 ? 9.285 -0.264 -0.926 1.00 80.75 122 TYR A CA 1
ATOM 879 C C . TYR A 1 122 ? 10.378 -1.293 -0.676 1.00 80.75 122 TYR A C 1
ATOM 881 O O . TYR A 1 122 ? 11.384 -1.052 -0.008 1.00 80.75 122 TYR A O 1
ATOM 889 N N . SER A 1 123 ? 10.149 -2.493 -1.176 1.00 83.12 123 SER A N 1
ATOM 890 C CA . SER A 1 123 ? 11.110 -3.578 -1.151 1.00 83.12 123 SER A CA 1
ATOM 891 C C . SER A 1 123 ? 11.191 -4.180 -2.532 1.00 83.12 123 SER A C 1
ATOM 893 O O . SER A 1 123 ? 10.190 -4.413 -3.202 1.00 83.12 123 SER A O 1
ATOM 895 N N . CYS A 1 124 ? 12.417 -4.432 -2.939 1.00 83.25 124 CYS A N 1
ATOM 896 C CA . CYS A 1 124 ? 12.773 -4.796 -4.287 1.00 83.25 124 CYS A CA 1
ATOM 897 C C . CYS A 1 124 ? 13.494 -6.137 -4.203 1.00 83.25 124 CYS A C 1
ATOM 899 O O . CYS A 1 124 ? 14.481 -6.281 -3.475 1.00 83.25 124 CYS A O 1
ATOM 901 N N . LYS A 1 125 ? 12.948 -7.153 -4.863 1.00 83.19 125 LYS A N 1
ATOM 902 C CA . LYS A 1 125 ? 13.513 -8.504 -4.900 1.00 83.19 125 LYS A CA 1
ATOM 903 C C . LYS A 1 125 ? 13.724 -8.912 -6.347 1.00 83.19 125 LYS A C 1
ATOM 905 O O . LYS A 1 125 ? 12.941 -8.538 -7.210 1.00 83.19 125 LYS A O 1
ATOM 910 N N . GLY A 1 126 ? 14.765 -9.700 -6.588 1.00 77.12 126 GLY A N 1
ATOM 911 C CA . GLY A 1 126 ? 15.084 -10.194 -7.923 1.00 77.12 126 GLY A CA 1
ATOM 912 C C . GLY A 1 126 ? 16.411 -9.710 -8.472 1.00 77.12 126 GLY A C 1
ATOM 913 O O . GLY A 1 126 ? 17.045 -8.810 -7.920 1.00 77.12 126 GLY A O 1
ATOM 914 N N . ASN A 1 127 ? 16.808 -10.324 -9.582 1.00 69.81 127 ASN A N 1
ATOM 915 C CA . ASN A 1 127 ? 17.845 -9.806 -10.460 1.00 69.81 127 ASN A CA 1
ATOM 916 C C . ASN A 1 127 ? 17.171 -9.222 -11.697 1.00 69.81 127 ASN A C 1
ATOM 918 O O . ASN A 1 127 ? 16.366 -9.885 -12.346 1.00 69.81 127 ASN A O 1
ATOM 922 N N . VAL A 1 128 ? 17.526 -7.986 -12.018 1.00 64.94 128 VAL A N 1
ATOM 923 C CA . VAL A 1 128 ? 17.159 -7.351 -13.280 1.00 64.94 128 VAL A CA 1
ATOM 924 C C . VAL A 1 128 ? 18.223 -7.681 -14.315 1.00 64.94 128 VAL A C 1
ATOM 926 O O . VAL A 1 128 ? 19.359 -7.216 -14.236 1.00 64.94 128 VAL A O 1
ATOM 929 N N . GLY A 1 129 ? 17.867 -8.520 -15.281 1.00 59.75 129 GLY A N 1
ATOM 930 C CA . GLY A 1 129 ? 18.659 -8.677 -16.489 1.00 59.75 129 GLY A CA 1
ATOM 931 C C . GLY A 1 129 ? 18.417 -7.477 -17.398 1.00 59.75 129 GLY A C 1
ATOM 932 O O . GLY A 1 129 ? 17.419 -7.444 -18.113 1.00 59.75 129 GLY A O 1
ATOM 933 N N . PHE A 1 130 ? 19.315 -6.490 -17.385 1.00 56.12 130 PHE A N 1
ATOM 934 C CA . PHE A 1 130 ? 19.344 -5.451 -18.419 1.00 56.12 130 PHE A CA 1
ATOM 935 C C . PHE A 1 130 ? 19.987 -6.007 -19.688 1.00 56.12 130 PHE A C 1
ATOM 937 O O . PHE A 1 130 ? 21.141 -5.726 -20.002 1.00 56.12 130 PHE A O 1
ATOM 944 N N . GLY A 1 131 ? 19.245 -6.856 -20.395 1.00 55.91 131 GLY A N 1
ATOM 945 C CA . GLY A 1 131 ? 19.534 -7.173 -21.789 1.00 55.91 131 GLY A CA 1
ATOM 946 C C . GLY A 1 131 ? 18.997 -6.077 -22.712 1.00 55.91 131 GLY A C 1
ATOM 947 O O . GLY A 1 131 ? 18.136 -5.296 -22.321 1.00 55.91 131 GLY A O 1
ATOM 948 N N . ALA A 1 132 ? 19.452 -6.047 -23.965 1.00 49.09 132 ALA A N 1
ATOM 949 C CA . ALA A 1 132 ? 18.941 -5.152 -25.013 1.00 49.09 132 ALA A CA 1
ATOM 950 C C . ALA A 1 132 ? 17.491 -5.472 -25.474 1.00 49.09 132 ALA A C 1
ATOM 952 O O . ALA A 1 132 ? 17.088 -5.068 -26.562 1.00 49.09 132 ALA A O 1
ATOM 953 N N . GLY A 1 133 ? 16.720 -6.216 -24.674 1.00 58.47 133 GLY A N 1
ATOM 954 C CA . GLY A 1 133 ? 15.343 -6.642 -24.938 1.00 58.47 133 GLY A CA 1
ATOM 955 C C . GLY A 1 133 ? 14.438 -6.422 -23.722 1.00 58.47 133 GLY A C 1
ATOM 956 O O . GLY A 1 133 ? 14.804 -5.694 -22.800 1.00 58.47 133 GLY A O 1
ATOM 957 N N . GLU A 1 134 ? 13.254 -7.043 -23.717 1.00 55.84 134 GLU A N 1
ATOM 958 C CA . GLU A 1 134 ? 12.350 -7.018 -22.559 1.00 55.84 134 GLU A CA 1
ATOM 959 C C . GLU A 1 134 ? 13.103 -7.441 -21.284 1.00 55.84 134 GLU A C 1
ATOM 961 O O . GLU A 1 134 ? 13.932 -8.359 -21.346 1.00 55.84 134 GLU A O 1
ATOM 966 N N . PRO A 1 135 ? 12.859 -6.778 -20.136 1.00 58.66 135 PRO A N 1
ATOM 967 C CA . PRO A 1 135 ? 13.534 -7.102 -18.886 1.00 58.66 135 PRO A CA 1
ATOM 968 C C . PRO A 1 135 ? 13.259 -8.567 -18.533 1.00 58.66 135 PRO A C 1
ATOM 970 O O . PRO A 1 135 ? 12.174 -8.933 -18.089 1.00 58.66 135 PRO A O 1
ATOM 973 N N . SER A 1 136 ? 14.257 -9.416 -18.761 1.00 58.28 136 SER A N 1
ATOM 974 C CA . SER A 1 136 ? 14.198 -10.848 -18.493 1.00 58.28 136 SER A CA 1
ATOM 975 C C . SER A 1 136 ? 14.816 -11.079 -17.122 1.00 58.28 136 SER A C 1
ATOM 977 O O . SER A 1 136 ? 16.032 -11.097 -16.939 1.00 58.28 136 SER A O 1
ATOM 979 N N . GLY A 1 137 ? 13.956 -11.164 -16.114 1.00 68.00 137 GLY A N 1
ATOM 980 C CA . GLY A 1 137 ? 14.364 -11.406 -14.739 1.00 68.00 137 GLY A CA 1
ATOM 981 C C . GLY A 1 137 ? 13.175 -11.444 -13.792 1.00 68.00 137 GLY A C 1
ATOM 982 O O . GLY A 1 137 ? 12.165 -10.775 -14.016 1.00 68.00 137 GLY A O 1
ATOM 983 N N . ASP A 1 138 ? 13.304 -12.225 -12.721 1.00 78.94 138 ASP A N 1
ATOM 984 C CA . ASP A 1 138 ? 12.308 -12.330 -11.654 1.00 78.94 138 ASP A CA 1
ATOM 985 C C . ASP A 1 138 ? 12.326 -11.073 -10.778 1.00 78.94 138 ASP A C 1
ATOM 987 O O . ASP A 1 138 ? 12.781 -11.105 -9.635 1.00 78.94 138 ASP A O 1
ATOM 991 N N . PHE A 1 139 ? 11.885 -9.941 -11.322 1.00 83.75 139 PHE A N 1
ATOM 992 C CA . PHE A 1 139 ? 11.844 -8.669 -10.611 1.00 83.75 139 PHE A CA 1
ATOM 993 C C . PHE A 1 139 ? 10.509 -8.472 -9.897 1.00 83.75 139 PHE A C 1
ATOM 995 O O . PHE A 1 139 ? 9.441 -8.578 -10.501 1.00 83.75 139 PHE A O 1
ATOM 1002 N N . GLN A 1 140 ? 10.570 -8.149 -8.608 1.00 87.81 140 GLN A N 1
ATOM 1003 C CA . GLN A 1 140 ? 9.404 -7.900 -7.774 1.00 87.81 140 GLN A CA 1
ATOM 1004 C C . GLN A 1 140 ? 9.584 -6.602 -6.991 1.00 87.81 140 GLN A C 1
ATOM 1006 O O . GLN A 1 140 ? 10.494 -6.490 -6.165 1.00 87.81 140 GLN A O 1
ATOM 1011 N N . LEU A 1 141 ? 8.685 -5.650 -7.219 1.00 87.56 141 LEU A N 1
ATOM 1012 C CA . LEU A 1 141 ? 8.499 -4.472 -6.378 1.00 87.56 141 LEU A CA 1
ATOM 1013 C C . LEU A 1 141 ? 7.307 -4.728 -5.472 1.00 87.56 141 LEU A C 1
ATOM 1015 O O . LEU A 1 141 ? 6.203 -4.997 -5.945 1.00 87.56 141 LEU A O 1
ATOM 1019 N N . ASN A 1 142 ? 7.541 -4.640 -4.170 1.00 89.06 142 ASN A N 1
ATOM 1020 C CA . ASN A 1 142 ? 6.500 -4.755 -3.171 1.00 89.06 142 ASN A CA 1
ATOM 1021 C C . ASN A 1 142 ? 6.461 -3.504 -2.295 1.00 89.06 142 ASN A C 1
ATOM 1023 O O . ASN A 1 142 ? 7.495 -2.947 -1.925 1.00 89.06 142 ASN A O 1
ATOM 1027 N N . CYS A 1 143 ? 5.257 -3.088 -1.937 1.00 86.88 143 CYS A N 1
ATOM 1028 C CA . CYS A 1 143 ? 5.011 -1.906 -1.127 1.00 86.88 143 CYS A CA 1
ATOM 1029 C C . CYS A 1 143 ? 4.837 -2.330 0.329 1.00 86.88 143 CYS A C 1
ATOM 1031 O O . CYS A 1 143 ? 4.083 -3.260 0.604 1.00 86.88 143 CYS A O 1
ATOM 1033 N N . SER A 1 144 ? 5.491 -1.649 1.270 1.00 82.19 144 SER A N 1
ATOM 1034 C CA . SER A 1 144 ? 5.216 -1.851 2.697 1.00 82.19 144 SER A CA 1
ATOM 1035 C C . SER A 1 144 ? 4.185 -0.819 3.160 1.00 82.19 144 SER A C 1
ATOM 1037 O O . SER A 1 144 ? 4.546 0.345 3.368 1.00 82.19 144 SER A O 1
ATOM 1039 N N . PRO A 1 145 ? 2.895 -1.186 3.286 1.00 79.56 145 PRO A N 1
ATOM 1040 C CA . PRO A 1 145 ? 1.899 -0.271 3.817 1.00 79.56 145 PRO A CA 1
ATOM 1041 C C . PRO A 1 145 ? 2.178 -0.011 5.298 1.00 79.56 145 PRO A C 1
ATOM 1043 O O . PRO A 1 145 ? 2.355 -0.943 6.083 1.00 79.56 145 PRO A O 1
ATOM 1046 N N . ALA A 1 146 ? 2.164 1.257 5.696 1.00 78.69 146 ALA A N 1
ATOM 1047 C CA . ALA A 1 146 ? 2.113 1.651 7.092 1.00 78.69 146 ALA A CA 1
ATOM 1048 C C . ALA A 1 146 ? 0.780 2.351 7.375 1.00 78.69 146 ALA A C 1
ATOM 1050 O O . ALA A 1 146 ? 0.346 3.264 6.663 1.00 78.69 146 ALA A O 1
ATOM 1051 N N . LEU A 1 147 ? 0.113 1.914 8.442 1.00 75.00 147 LEU A N 1
ATOM 1052 C CA . LEU A 1 147 ? -1.075 2.596 8.942 1.00 75.00 147 LEU A CA 1
ATOM 1053 C C . LEU A 1 147 ? -0.673 3.987 9.427 1.00 75.00 147 LEU A C 1
ATOM 1055 O O . LEU A 1 147 ? 0.280 4.135 10.196 1.00 75.00 147 LEU A O 1
ATOM 1059 N N . THR A 1 148 ? -1.405 5.009 8.989 1.00 79.62 148 THR A N 1
ATOM 1060 C CA . THR A 1 148 ? -1.194 6.353 9.522 1.00 79.62 1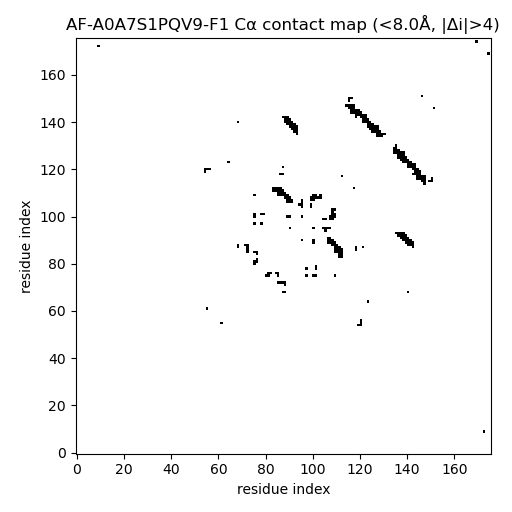48 THR A CA 1
ATOM 1061 C C . THR A 1 148 ? -1.607 6.389 10.995 1.00 79.62 148 THR A C 1
ATOM 1063 O O . THR A 1 148 ? -2.534 5.678 11.397 1.00 79.62 148 THR A O 1
ATOM 1066 N N . PRO A 1 149 ? -0.977 7.240 11.824 1.00 78.38 149 PRO A N 1
ATOM 1067 C CA . PRO A 1 149 ? -1.400 7.411 13.213 1.00 78.38 149 PRO A CA 1
ATOM 1068 C C . PRO A 1 149 ? -2.876 7.828 13.310 1.00 78.38 149 PRO A C 1
ATOM 1070 O O . PRO A 1 149 ? -3.562 7.440 14.248 1.00 78.38 149 PRO A O 1
ATOM 1073 N N . ILE A 1 150 ? -3.393 8.538 12.299 1.00 77.56 150 ILE A N 1
ATOM 1074 C CA . ILE A 1 150 ? -4.809 8.916 12.193 1.00 77.56 150 ILE A CA 1
ATOM 1075 C C . ILE A 1 150 ? -5.704 7.672 12.116 1.00 77.56 150 ILE A C 1
ATOM 1077 O O . ILE A 1 150 ? -6.683 7.580 12.855 1.00 77.56 150 ILE A O 1
ATOM 1081 N N . ALA A 1 151 ? -5.361 6.694 11.270 1.00 80.94 151 ALA A N 1
ATOM 1082 C CA . ALA A 1 151 ? -6.117 5.448 11.163 1.00 80.94 151 ALA A CA 1
ATOM 1083 C C . ALA A 1 151 ? -6.121 4.674 12.492 1.00 80.94 151 ALA A C 1
ATOM 1085 O O . ALA A 1 151 ? -7.167 4.188 12.921 1.00 80.94 151 ALA A O 1
ATOM 1086 N N . VAL A 1 152 ? -4.977 4.621 13.182 1.00 85.06 152 VAL A N 1
ATOM 1087 C CA . VAL A 1 152 ? -4.867 3.966 14.496 1.00 85.06 152 VAL A CA 1
ATOM 1088 C C . VAL A 1 152 ? -5.766 4.649 15.529 1.00 85.06 152 VAL A C 1
ATOM 1090 O O . VAL A 1 152 ? -6.510 3.970 16.234 1.00 85.06 152 VAL A O 1
ATOM 1093 N N . VAL A 1 153 ? -5.762 5.983 15.588 1.00 88.88 153 VAL A N 1
ATOM 1094 C CA . VAL A 1 153 ? -6.611 6.746 16.518 1.00 88.88 153 VAL A CA 1
ATOM 1095 C C . VAL A 1 153 ? -8.099 6.486 16.264 1.00 88.88 153 VAL A C 1
ATOM 1097 O O . VAL A 1 153 ? -8.846 6.265 17.216 1.00 88.88 153 VAL A O 1
ATOM 1100 N N . LEU A 1 154 ? -8.534 6.445 15.001 1.00 86.69 154 LEU A N 1
ATOM 1101 C CA . LEU A 1 154 ? -9.932 6.156 14.659 1.00 86.69 154 LEU A CA 1
ATOM 1102 C C . LEU A 1 154 ? -10.365 4.754 15.103 1.00 86.69 154 LEU A C 1
ATOM 1104 O O . LEU A 1 154 ? -11.455 4.603 15.655 1.00 86.69 154 LEU A O 1
ATOM 1108 N N . ILE A 1 155 ? -9.506 3.747 14.919 1.00 89.00 155 ILE A N 1
ATOM 1109 C CA . ILE A 1 155 ? -9.770 2.374 15.378 1.00 89.00 155 ILE A CA 1
ATOM 1110 C C . ILE A 1 155 ? -9.925 2.341 16.903 1.00 89.00 155 ILE A C 1
ATOM 1112 O O . ILE A 1 155 ? -10.853 1.720 17.423 1.00 89.00 155 ILE A O 1
ATOM 1116 N N . VAL A 1 156 ? -9.054 3.051 17.623 1.00 93.19 156 VAL A N 1
ATOM 1117 C CA . VAL A 1 156 ? -9.112 3.130 19.086 1.00 93.19 156 VAL A CA 1
ATOM 1118 C C . VAL A 1 156 ? -10.412 3.796 19.544 1.00 93.19 156 VAL A C 1
ATOM 1120 O O . VAL A 1 156 ? -11.122 3.224 20.370 1.00 93.19 156 VAL A O 1
ATOM 1123 N N . ILE A 1 157 ? -10.796 4.941 18.976 1.00 93.94 157 ILE A N 1
ATOM 1124 C CA . ILE A 1 157 ? -12.053 5.626 19.329 1.00 93.94 157 ILE A CA 1
ATOM 1125 C C . ILE A 1 157 ? -13.267 4.733 19.051 1.00 93.94 157 ILE A C 1
ATOM 1127 O O . ILE A 1 157 ? -14.131 4.588 19.917 1.00 93.94 157 ILE A O 1
ATOM 1131 N N . ALA A 1 158 ? -13.316 4.091 17.881 1.00 92.31 158 ALA A N 1
ATOM 1132 C CA . ALA A 1 158 ? -14.391 3.166 17.539 1.00 92.31 158 ALA A CA 1
ATOM 1133 C C . ALA A 1 158 ? -14.487 2.019 18.558 1.00 92.31 158 ALA A C 1
ATOM 1135 O O . ALA A 1 158 ? -15.581 1.696 19.020 1.00 92.31 158 ALA A O 1
ATOM 1136 N N . SER A 1 159 ? -13.347 1.461 18.982 1.00 92.06 159 SER A N 1
ATOM 1137 C CA . SER A 1 159 ? -13.318 0.406 20.000 1.00 92.06 159 SER A CA 1
ATOM 1138 C C . SER A 1 159 ? -13.864 0.876 21.355 1.00 92.06 159 SER A C 1
ATOM 1140 O O . SER A 1 159 ? -14.656 0.164 21.970 1.00 92.06 159 SER A O 1
ATOM 1142 N N . PHE A 1 160 ? -13.540 2.100 21.789 1.00 94.50 160 PHE A N 1
ATOM 1143 C CA . PHE A 1 160 ? -14.069 2.672 23.030 1.00 94.50 160 PHE A CA 1
ATOM 1144 C C . PHE A 1 160 ? -15.576 2.920 22.970 1.00 94.50 160 PHE A C 1
ATOM 1146 O O . PHE A 1 160 ? -16.267 2.659 23.952 1.00 94.50 160 PHE A O 1
ATOM 1153 N N . ILE A 1 161 ? -16.099 3.381 21.832 1.00 93.88 161 ILE A N 1
ATOM 1154 C CA . ILE A 1 161 ? -17.543 3.580 21.644 1.00 93.88 161 ILE A CA 1
ATOM 1155 C C . ILE A 1 161 ? -18.273 2.241 21.737 1.00 93.88 161 ILE A C 1
ATOM 1157 O O . ILE A 1 161 ? -19.279 2.142 22.438 1.00 93.88 161 ILE A O 1
ATOM 1161 N N . VAL A 1 162 ? -17.748 1.200 21.085 1.00 91.06 162 VAL A N 1
ATOM 1162 C CA . VAL A 1 162 ? -18.338 -0.143 21.138 1.00 91.06 162 VAL A CA 1
ATOM 1163 C C . VAL A 1 162 ? -18.302 -0.683 22.568 1.00 91.06 162 VAL A C 1
ATOM 1165 O O . VAL A 1 162 ? -19.345 -1.050 23.104 1.00 91.06 162 VAL A O 1
ATOM 1168 N N . VAL A 1 163 ? -17.147 -0.669 23.238 1.00 92.00 163 VAL A N 1
ATOM 1169 C CA . VAL A 1 163 ? -17.027 -1.162 24.623 1.00 92.00 163 VAL A CA 1
ATOM 1170 C C . VAL A 1 163 ? -17.908 -0.358 25.586 1.00 92.00 163 VAL A C 1
ATOM 1172 O O . VAL A 1 163 ? -18.575 -0.942 26.442 1.00 92.00 163 VAL A O 1
ATOM 1175 N N . GLY A 1 164 ? -17.966 0.966 25.424 1.00 91.81 164 GLY A N 1
ATOM 1176 C CA . GLY A 1 164 ? -18.813 1.850 26.221 1.00 91.81 164 GLY A CA 1
ATOM 1177 C C . GLY A 1 164 ? -20.304 1.580 26.020 1.00 91.81 164 GLY A C 1
ATOM 1178 O O . GLY A 1 164 ? -21.047 1.511 26.999 1.00 91.81 164 GLY A O 1
ATOM 1179 N N . ALA A 1 165 ? -20.739 1.351 24.778 1.00 86.94 165 ALA A N 1
ATOM 1180 C CA . ALA A 1 165 ? -22.117 0.977 24.470 1.00 86.94 165 ALA A CA 1
ATOM 1181 C C . ALA A 1 165 ? -22.481 -0.376 25.097 1.00 86.94 165 ALA A C 1
ATOM 1183 O O . ALA A 1 165 ? -23.522 -0.491 25.743 1.00 86.94 165 ALA A O 1
ATOM 1184 N N . PHE A 1 166 ? -21.596 -1.373 24.997 1.00 85.94 166 PHE A N 1
ATOM 1185 C CA . PHE A 1 166 ? -21.802 -2.676 25.631 1.00 85.94 166 PHE A CA 1
ATOM 1186 C C . PHE A 1 166 ? -21.903 -2.557 27.159 1.00 85.94 166 PHE A C 1
ATOM 1188 O O . PHE A 1 166 ? -22.870 -3.041 27.747 1.00 85.94 166 PHE A O 1
ATOM 1195 N N . MET A 1 167 ? -20.961 -1.867 27.810 1.00 86.94 167 MET A N 1
ATOM 1196 C CA . MET A 1 167 ? -20.975 -1.663 29.267 1.00 86.94 167 MET A CA 1
ATOM 1197 C C . MET A 1 167 ? -22.203 -0.873 29.739 1.00 86.94 167 MET A C 1
ATOM 1199 O O . MET A 1 167 ? -22.825 -1.238 30.738 1.00 86.94 167 MET A O 1
ATOM 1203 N N . GLY A 1 168 ? -22.600 0.164 28.996 1.00 86.50 168 GLY A N 1
ATOM 1204 C CA . GLY A 1 168 ? -23.820 0.925 29.258 1.00 86.50 168 GLY A CA 1
ATOM 1205 C C . GLY A 1 168 ? -25.069 0.050 29.165 1.00 86.50 168 GLY A C 1
ATOM 1206 O O . GLY A 1 168 ? -25.888 0.047 30.085 1.00 86.50 168 GLY A O 1
ATOM 1207 N N . CYS A 1 169 ? -25.193 -0.760 28.110 1.00 80.00 169 CYS A N 1
ATOM 1208 C CA . CYS A 1 169 ? -26.301 -1.701 27.959 1.00 80.00 169 CYS A CA 1
ATOM 1209 C C . CYS A 1 169 ? -26.362 -2.707 29.116 1.00 80.00 169 CYS A C 1
ATOM 1211 O O . CYS A 1 169 ? -27.446 -2.916 29.660 1.00 80.00 169 CYS A O 1
ATOM 1213 N N . PHE A 1 170 ? -25.230 -3.269 29.552 1.00 80.31 170 PHE A N 1
ATOM 1214 C CA . PHE A 1 170 ? -25.195 -4.178 30.704 1.00 80.31 170 PHE A CA 1
ATOM 1215 C C . PHE A 1 170 ? -25.638 -3.493 32.002 1.00 80.31 170 PHE A C 1
ATOM 1217 O O . PHE A 1 170 ? -26.466 -4.042 32.728 1.00 80.31 170 PHE A O 1
ATOM 1224 N N . TRP A 1 171 ? -25.168 -2.277 32.291 1.00 84.12 171 TRP A N 1
ATOM 1225 C CA . TRP A 1 171 ? -25.591 -1.573 33.506 1.00 84.12 171 TRP A CA 1
ATOM 1226 C C . TRP A 1 171 ? -27.065 -1.172 33.496 1.00 84.12 171 TRP A C 1
ATOM 1228 O O . TRP A 1 171 ? -27.741 -1.338 34.513 1.00 84.12 171 TRP A O 1
ATOM 1238 N N . PHE A 1 172 ? -27.586 -0.675 32.373 1.00 78.56 172 PHE A N 1
ATOM 1239 C CA . PHE A 1 172 ? -28.986 -0.254 32.290 1.00 78.56 172 PHE A CA 1
ATOM 1240 C C . PHE A 1 172 ? -29.966 -1.433 32.190 1.00 78.56 172 PHE A C 1
ATOM 1242 O O . PHE A 1 172 ? -31.074 -1.327 32.719 1.00 78.56 172 PHE A O 1
ATOM 1249 N N . CYS A 1 173 ? -29.574 -2.553 31.570 1.00 75.56 173 CYS A N 1
ATOM 1250 C CA . CYS A 1 173 ? -30.453 -3.715 31.392 1.00 75.56 173 CYS A CA 1
ATOM 1251 C C . CYS A 1 173 ? -30.376 -4.728 32.545 1.00 75.56 173 CYS A C 1
ATOM 1253 O O . CYS A 1 173 ? -31.379 -5.376 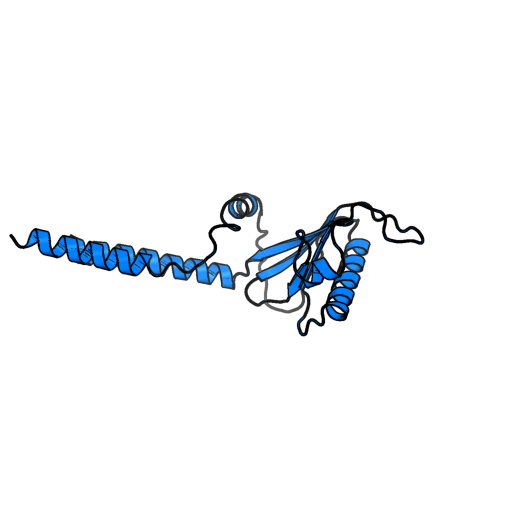32.826 1.00 75.56 173 CYS A O 1
ATOM 1255 N N . CYS A 1 174 ? -29.239 -4.861 33.242 1.00 70.62 174 CYS A N 1
ATOM 1256 C CA . CYS A 1 174 ? -29.090 -5.842 34.329 1.00 70.62 174 CYS A CA 1
ATOM 1257 C C . CYS A 1 174 ? -29.386 -5.288 35.732 1.00 70.62 174 CYS A C 1
ATOM 1259 O O . CYS A 1 174 ? -29.583 -6.072 36.657 1.00 70.62 174 CYS A O 1
ATOM 1261 N N . ARG A 1 175 ? -29.420 -3.961 35.930 1.00 76.25 175 ARG A N 1
ATOM 1262 C CA . ARG A 1 175 ? -29.671 -3.355 37.255 1.00 76.25 175 ARG A CA 1
ATOM 1263 C C . ARG A 1 175 ? -31.166 -3.215 37.604 1.00 76.25 175 ARG A C 1
ATOM 1265 O O . ARG A 1 175 ? -31.485 -2.808 38.720 1.00 76.25 175 ARG A O 1
ATOM 1272 N N . LYS A 1 176 ? -32.085 -3.500 36.678 1.00 57.44 176 LYS A N 1
ATOM 1273 C CA . LYS A 1 176 ? -33.514 -3.163 36.797 1.00 57.44 176 LYS A CA 1
ATOM 1274 C C . LYS A 1 176 ? -34.431 -4.371 36.710 1.00 57.44 176 LYS A C 1
ATOM 1276 O O . LYS A 1 176 ? -35.488 -4.332 37.379 1.00 57.44 176 LYS A O 1
#

Secondary structure (DSSP, 8-state):
--HHHHHHHHHHHHHHHHH------TTSSSSSHHHHHTT-----------S--------SSHHHHHHHHHHHHHHHHHHTT-SS-EEEEEEETTT--HHHHHHT-TT-EEEE--SSEEEEEEEEES-----SSS--S--EEEEEEEE-HHHHHHHHHHHHHHHHHHHHHHHHHH--

Foldseek 3Di:
DCPVVLVVVLVVVVVVVVVPPPPPPPPPPDDPPVVVVVPPPPDPDPDDDDDDPPDDDDDVVRVVVVVVFVVVQVLLCVPLVDPARFQGWWDWPPQDDSVCQSVVPPVGHTDGDDPFKHFNDKDWDKDFDPDPDDGPIGITIGTDIDGDVVNVVVVVVVVCVVVVVVVVCCCVSVVD

Radius of gyration: 23.83 Å; Cα contacts (8 Å, |Δi|>4): 165; chains: 1; bounding box: 68×32×62 Å

Mean predicted aligned error: 14.36 Å

Organism: Alexandrium catenella (NCBI:txid2925)

pLDDT: mean 71.25, std 18.95, range [38.06, 94.5]

Sequence (176 aa):
MPVLSRAAACLAALHCAAALHVQVAPGMFTSELALNLAKAKVPASTGNASAAAMVGKQGSKDGFCDMAEGFWQAKVKSDCKVEGKVTCVYVKFPQCSAEDICQGRNGCGYVQDNNFVKFTGYSCKGNVGFGAGEPSGDFQLNCSPALTPIAVVLIVIASFIVVGAFMGCFWFCCRK